Protein AF-A0A5E6N9N7-F1 (afdb_monomer)

Solvent-accessible surface area (backbone atoms only — not comparable to full-atom values): 8964 Å² total; per-residue (Å²): 131,85,83,77,80,88,82,82,61,69,66,62,58,54,49,52,55,50,50,41,53,49,38,64,78,39,39,93,67,43,83,54,59,69,69,59,47,52,51,52,46,50,58,53,51,74,75,47,92,72,66,61,66,58,55,52,48,54,51,48,55,30,49,55,49,34,68,72,70,34,97,48,51,57,29,88,41,94,84,46,89,60,67,51,65,60,40,36,49,17,47,51,34,6,46,40,53,34,40,72,77,38,76,82,74,67,90,58,65,61,70,62,70,76,25,56,21,45,48,56,52,45,39,88,86,50,57,80,45,35,67,50,52,40,49,26,19,48,48,38,21,28,38,54,68,74,64,64,51,68,47,60,38,65,65,107

Radius of gyration: 16.28 Å; Cα contacts (8 Å, |Δi|>4): 146; chains: 1; bounding box: 36×43×45 Å

Foldseek 3Di:
DDDDDPPPDPVVVVLLLLLLVLCLVALLPPADDPVVSSVVSVVVVVVDDDDPVVSVVLQVQLQVVLVVAPPQRQALDPVGPDRQSQSSLQSSSLSSLLCVVPVPQDDFDPVLCVFPLLVVLRDPPQDPHSVSSVLSNVLSNCRRVVNDDPCSRHVD

Structure (mmCIF, N/CA/C/O backbone):
data_AF-A0A5E6N9N7-F1
#
_entry.id   AF-A0A5E6N9N7-F1
#
loop_
_atom_site.group_PDB
_atom_site.id
_atom_site.type_symbol
_atom_site.label_atom_id
_atom_site.label_alt_id
_atom_site.label_comp_id
_atom_site.label_asym_id
_atom_site.label_entity_id
_atom_site.label_seq_id
_atom_site.pdbx_PDB_ins_code
_atom_site.Cartn_x
_atom_site.Cartn_y
_atom_site.Cartn_z
_atom_site.occupancy
_atom_site.B_iso_or_equiv
_atom_site.auth_seq_id
_atom_site.auth_comp_id
_atom_site.auth_asym_id
_atom_site.auth_atom_id
_atom_site.pdbx_PDB_model_num
ATOM 1 N N . MET A 1 1 ? 20.626 -28.334 24.043 1.00 37.53 1 MET A N 1
ATOM 2 C CA . MET A 1 1 ? 21.168 -27.311 23.119 1.00 37.53 1 MET A CA 1
ATOM 3 C C . MET A 1 1 ? 20.728 -25.943 23.611 1.00 37.53 1 MET A C 1
ATOM 5 O O . MET A 1 1 ? 19.555 -25.822 23.951 1.00 37.53 1 MET A O 1
ATOM 9 N N . PRO A 1 2 ? 21.630 -24.958 23.751 1.00 38.09 2 PRO A N 1
ATOM 10 C CA . PRO A 1 2 ? 21.306 -23.710 24.422 1.00 38.09 2 PRO A CA 1
ATOM 11 C C . PRO A 1 2 ? 20.360 -22.874 23.558 1.00 38.09 2 PRO A C 1
ATOM 13 O O . PRO A 1 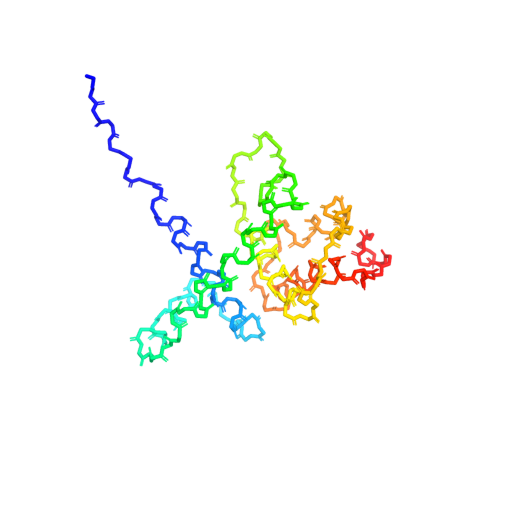2 ? 20.563 -22.681 22.361 1.00 38.09 2 PRO A O 1
ATOM 16 N N . TYR A 1 3 ? 19.297 -22.419 24.208 1.00 43.25 3 TYR A N 1
ATOM 17 C CA . TYR A 1 3 ? 18.235 -21.588 23.672 1.00 43.25 3 TYR A CA 1
ATOM 18 C C . TYR A 1 3 ? 18.795 -20.185 23.402 1.00 43.25 3 TYR A C 1
ATOM 20 O O . TYR A 1 3 ? 18.957 -19.375 24.315 1.00 43.25 3 TYR A O 1
ATOM 28 N N . VAL A 1 4 ? 19.149 -19.904 22.148 1.00 41.75 4 VAL A N 1
ATOM 29 C CA . VAL A 1 4 ? 19.538 -18.557 21.724 1.00 41.75 4 VAL A CA 1
ATOM 30 C C . VAL A 1 4 ? 18.280 -17.692 21.706 1.00 41.75 4 VAL A C 1
ATOM 32 O O . VAL A 1 4 ? 17.363 -17.903 20.917 1.00 41.75 4 VAL A O 1
ATOM 35 N N . PHE A 1 5 ? 18.240 -16.718 22.609 1.00 39.47 5 PHE A N 1
ATOM 36 C CA . PHE A 1 5 ? 17.241 -15.657 22.687 1.00 39.47 5 PHE A CA 1
ATOM 37 C C . PHE A 1 5 ? 16.991 -14.993 21.314 1.00 39.47 5 PHE A C 1
ATOM 39 O O . PHE A 1 5 ? 17.741 -14.111 20.895 1.00 39.47 5 PHE A O 1
ATOM 46 N N . ILE A 1 6 ? 15.884 -15.329 20.643 1.00 44.09 6 ILE A N 1
ATOM 47 C CA . ILE A 1 6 ? 15.348 -14.552 19.510 1.00 44.09 6 ILE A CA 1
ATOM 48 C C . ILE A 1 6 ? 14.664 -13.298 20.082 1.00 44.09 6 ILE A C 1
ATOM 50 O O . ILE A 1 6 ? 13.444 -13.209 20.185 1.00 44.09 6 ILE A O 1
ATOM 54 N N . LYS A 1 7 ? 15.464 -12.325 20.531 1.00 38.66 7 LYS A N 1
ATOM 55 C CA . LYS A 1 7 ? 14.993 -11.063 21.138 1.00 38.66 7 LYS A CA 1
ATOM 56 C C . LYS A 1 7 ? 15.136 -9.847 20.201 1.00 38.66 7 LYS A C 1
ATOM 58 O O . LYS A 1 7 ? 15.182 -8.724 20.683 1.00 38.66 7 LYS A O 1
ATOM 63 N N . ARG A 1 8 ? 15.227 -10.045 18.873 1.00 45.12 8 ARG A N 1
ATOM 64 C CA . ARG A 1 8 ? 15.543 -8.977 17.887 1.00 45.12 8 ARG A CA 1
ATOM 65 C C . ARG A 1 8 ? 14.687 -8.923 16.599 1.00 45.12 8 ARG A C 1
ATOM 67 O O . ARG A 1 8 ? 15.119 -8.304 15.642 1.00 45.12 8 ARG A O 1
ATOM 74 N N . GLN A 1 9 ? 13.488 -9.520 16.555 1.00 55.72 9 GLN A N 1
ATOM 75 C CA . GLN A 1 9 ? 12.594 -9.431 15.370 1.00 55.72 9 GLN A CA 1
ATOM 76 C C . GLN A 1 9 ? 11.144 -8.989 15.648 1.00 55.72 9 GLN A C 1
ATOM 78 O O . GLN A 1 9 ? 10.395 -8.773 14.704 1.00 55.72 9 GLN A O 1
ATOM 83 N N . ARG A 1 10 ? 10.713 -8.836 16.911 1.00 58.00 10 ARG A N 1
ATOM 84 C CA . ARG A 1 10 ? 9.299 -8.520 17.217 1.00 58.00 10 ARG A CA 1
ATOM 85 C C . ARG A 1 10 ? 8.874 -7.132 16.720 1.00 58.00 10 ARG A C 1
ATOM 87 O O . ARG A 1 10 ? 7.873 -7.022 16.023 1.00 58.00 10 ARG A O 1
ATOM 94 N N . GLY A 1 11 ? 9.702 -6.119 16.978 1.00 70.19 11 GLY A N 1
ATOM 95 C CA . GLY A 1 11 ? 9.367 -4.733 16.645 1.00 70.19 11 GLY A CA 1
ATOM 96 C C . GLY A 1 11 ? 9.263 -4.444 15.146 1.00 70.19 11 GLY A C 1
ATOM 97 O O . GLY A 1 11 ? 8.485 -3.586 14.757 1.00 70.19 11 GLY A O 1
ATOM 98 N N . GLU A 1 12 ? 9.994 -5.160 14.284 1.00 81.44 12 GLU A N 1
ATOM 99 C CA . GLU A 1 12 ? 9.965 -4.883 12.839 1.00 81.44 12 GLU A CA 1
ATOM 100 C C . GLU A 1 12 ? 8.620 -5.261 12.211 1.00 81.44 12 GLU A C 1
ATOM 102 O O . GLU A 1 12 ? 8.064 -4.487 11.435 1.00 81.44 12 GLU A O 1
ATOM 107 N N . TYR A 1 13 ? 8.061 -6.419 12.572 1.00 87.31 13 TYR A N 1
ATOM 108 C CA . TYR A 1 13 ? 6.753 -6.838 12.064 1.00 87.31 13 TYR A CA 1
ATOM 109 C C . TYR A 1 13 ? 5.617 -5.985 12.637 1.00 87.31 13 TYR A C 1
ATOM 111 O O . TYR A 1 13 ? 4.707 -5.611 11.900 1.00 87.31 13 TYR A O 1
ATOM 119 N N . GLU A 1 14 ? 5.692 -5.633 13.922 1.00 91.12 14 GLU A N 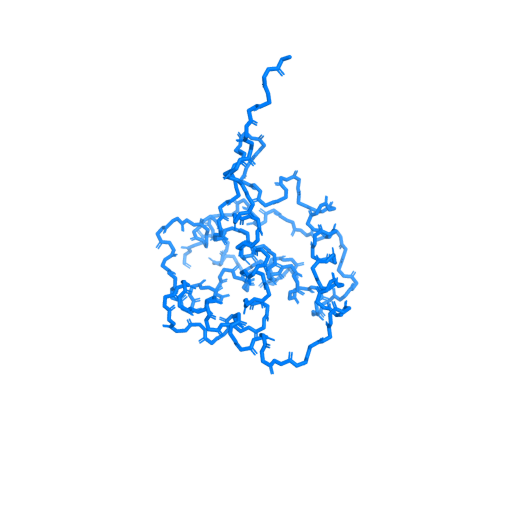1
ATOM 120 C CA . GLU A 1 14 ? 4.746 -4.714 14.569 1.00 91.12 14 GLU A CA 1
ATOM 121 C C . GLU A 1 14 ? 4.770 -3.333 13.896 1.00 91.12 14 GLU A C 1
ATOM 123 O O . GLU A 1 14 ? 3.717 -2.770 13.597 1.00 91.12 14 GLU A O 1
ATOM 128 N N . GLU A 1 15 ? 5.959 -2.822 13.561 1.00 91.31 15 GLU A N 1
ATOM 129 C CA . GLU A 1 15 ? 6.125 -1.563 12.833 1.00 91.31 15 GLU A CA 1
ATOM 130 C C . GLU A 1 15 ? 5.518 -1.634 11.421 1.00 91.31 15 GLU A C 1
ATOM 132 O O . GLU A 1 15 ? 4.878 -0.678 10.987 1.00 91.31 15 GLU A O 1
ATOM 137 N N . LEU A 1 16 ? 5.667 -2.752 10.698 1.00 93.75 16 LEU A N 1
ATOM 138 C CA . LEU A 1 16 ? 5.031 -2.932 9.384 1.00 93.75 16 LEU A CA 1
ATOM 139 C C . LEU A 1 16 ? 3.502 -2.931 9.492 1.00 93.75 16 LEU A C 1
ATOM 141 O O . LEU A 1 16 ? 2.830 -2.256 8.713 1.00 93.75 16 LEU A O 1
ATOM 145 N N . ILE A 1 17 ? 2.945 -3.638 10.476 1.00 95.06 17 ILE A N 1
ATOM 146 C CA . ILE A 1 17 ? 1.497 -3.652 10.718 1.00 95.06 17 ILE A CA 1
ATOM 147 C C . ILE A 1 17 ? 1.003 -2.239 11.065 1.00 95.06 17 ILE A C 1
ATOM 149 O O . ILE A 1 17 ? 0.018 -1.773 10.489 1.00 95.06 17 ILE A O 1
ATOM 153 N N . LEU A 1 18 ? 1.720 -1.522 11.936 1.00 95.19 18 LEU A N 1
ATOM 154 C CA . LEU A 1 18 ? 1.399 -0.140 12.292 1.00 95.19 18 LEU A CA 1
ATOM 155 C C . LEU A 1 18 ? 1.447 0.787 11.069 1.00 95.19 18 LEU A C 1
ATOM 157 O O . LEU A 1 18 ? 0.524 1.572 10.861 1.00 95.19 18 LEU A O 1
ATOM 161 N N . ARG A 1 19 ? 2.478 0.666 10.222 1.00 94.56 19 ARG A N 1
ATOM 162 C CA . ARG A 1 19 ? 2.592 1.414 8.958 1.00 94.56 19 ARG A CA 1
ATOM 163 C C . ARG A 1 19 ? 1.413 1.151 8.035 1.00 94.56 19 ARG A C 1
ATOM 165 O O . ARG A 1 19 ? 0.883 2.098 7.459 1.00 94.56 19 ARG A O 1
ATOM 172 N N . PHE A 1 20 ? 0.992 -0.107 7.897 1.00 97.06 20 PHE A N 1
ATOM 173 C CA . PHE A 1 20 ? -0.161 -0.454 7.070 1.00 97.06 20 PHE A CA 1
ATOM 174 C C . PHE A 1 20 ? -1.418 0.292 7.524 1.00 97.06 20 PHE A C 1
ATOM 176 O O . PHE A 1 20 ? -2.034 0.976 6.710 1.00 97.06 20 PHE A O 1
ATOM 183 N N . PHE A 1 21 ? -1.769 0.212 8.809 1.00 96.81 21 PHE A N 1
ATOM 184 C CA . PHE A 1 21 ? -2.976 0.863 9.322 1.00 96.81 21 PHE A CA 1
ATOM 185 C C . PHE A 1 21 ? -2.881 2.389 9.279 1.00 96.81 21 PHE A C 1
ATOM 187 O O . PHE A 1 21 ? -3.791 3.053 8.782 1.00 96.81 21 PHE A O 1
ATOM 194 N N . ALA A 1 22 ? -1.739 2.947 9.687 1.00 94.94 22 ALA A N 1
ATOM 195 C CA . ALA A 1 22 ? -1.523 4.387 9.664 1.00 94.94 22 ALA A CA 1
ATOM 196 C C . ALA A 1 22 ? -1.672 4.968 8.249 1.00 94.94 22 ALA A C 1
ATOM 198 O O . ALA A 1 22 ? -2.303 6.011 8.056 1.00 94.94 22 ALA A O 1
ATOM 199 N N . TYR A 1 23 ? -1.135 4.286 7.234 1.00 95.00 23 TYR A N 1
ATOM 200 C CA . TYR A 1 23 ? -1.231 4.747 5.852 1.00 95.00 23 TYR A CA 1
ATOM 201 C C . TYR A 1 23 ? -2.562 4.401 5.183 1.00 95.00 23 TYR A C 1
ATOM 203 O O . TYR A 1 23 ? -3.077 5.251 4.460 1.00 95.00 23 TYR A O 1
ATOM 211 N N . LYS A 1 24 ? -3.185 3.251 5.465 1.00 94.56 24 LYS A N 1
ATOM 212 C CA . LYS A 1 24 ? -4.571 2.975 5.043 1.00 94.56 24 LYS A CA 1
ATOM 213 C C . LYS A 1 24 ? -5.490 4.144 5.414 1.00 94.56 24 LYS A C 1
ATOM 215 O O . LYS A 1 24 ? -6.226 4.635 4.560 1.00 94.56 24 LYS A O 1
ATOM 220 N N . ASP A 1 25 ? -5.384 4.623 6.651 1.00 93.62 25 ASP A N 1
ATOM 221 C CA . ASP A 1 25 ? -6.293 5.640 7.179 1.00 93.62 25 ASP A CA 1
ATOM 222 C C . ASP A 1 25 ? -5.887 7.068 6.785 1.00 93.62 25 ASP A C 1
ATOM 224 O O . ASP A 1 25 ? -6.741 7.928 6.565 1.00 93.62 25 ASP A O 1
ATOM 228 N N . LYS A 1 26 ? -4.578 7.356 6.724 1.00 91.12 26 LYS A N 1
ATOM 229 C CA . LYS A 1 26 ? -4.067 8.736 6.656 1.00 91.12 26 LYS A CA 1
ATOM 230 C C . LYS A 1 26 ? -2.939 8.964 5.634 1.00 91.12 26 LYS A C 1
ATOM 232 O O . LYS A 1 26 ? -2.240 9.974 5.738 1.00 91.12 26 LYS A O 1
ATOM 237 N N . TYR A 1 27 ? -2.764 8.126 4.600 1.00 88.94 27 TYR A N 1
ATOM 238 C CA . TYR A 1 27 ? -1.673 8.316 3.614 1.00 88.94 27 TYR A CA 1
ATOM 239 C C . TYR A 1 27 ? -1.679 9.685 2.909 1.00 88.94 27 TYR A C 1
ATOM 241 O O . TYR A 1 27 ? -0.626 10.176 2.506 1.00 88.94 27 TYR A O 1
ATOM 249 N N . LYS A 1 28 ? -2.844 10.339 2.794 1.00 86.25 28 LYS A N 1
ATOM 250 C CA . LYS A 1 28 ? -2.982 11.681 2.194 1.00 86.25 28 LYS A CA 1
ATOM 251 C C . LYS A 1 28 ? -2.569 12.832 3.125 1.00 86.25 28 LYS A C 1
ATOM 253 O O . LYS A 1 28 ? -2.460 13.962 2.659 1.00 86.25 28 LYS A O 1
ATOM 258 N N . LEU A 1 29 ? -2.367 12.573 4.419 1.00 77.12 29 LEU A N 1
ATOM 259 C CA . LEU A 1 29 ? -2.186 13.602 5.455 1.00 77.12 29 LEU A CA 1
ATOM 260 C C . LEU A 1 29 ? -0.777 13.631 6.072 1.00 77.12 29 LEU A C 1
ATOM 262 O O . LEU A 1 29 ? -0.476 14.530 6.853 1.00 77.12 29 LEU A O 1
ATOM 266 N N . SER A 1 30 ? 0.098 12.681 5.734 1.00 63.25 30 SER A N 1
ATOM 267 C CA . SER A 1 30 ? 1.421 12.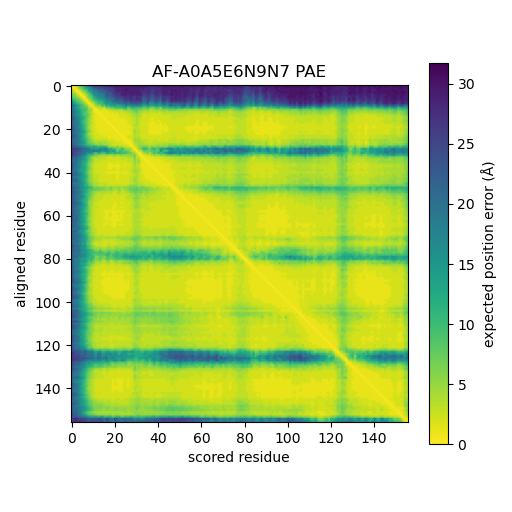527 6.360 1.00 63.25 30 SER A CA 1
ATOM 268 C C . SER A 1 30 ? 2.402 13.640 5.960 1.00 63.25 30 SER A C 1
ATOM 270 O O . SER A 1 30 ? 3.155 13.465 5.005 1.00 63.25 30 SER A O 1
ATOM 272 N N . LYS A 1 31 ? 2.418 14.779 6.668 1.00 61.03 31 LYS A N 1
ATOM 273 C CA . LYS A 1 31 ? 3.368 15.897 6.448 1.00 61.03 31 LYS A CA 1
ATOM 274 C C . LYS A 1 31 ? 4.636 15.835 7.314 1.00 61.03 31 LYS A C 1
ATOM 276 O O . LYS A 1 31 ? 5.562 16.603 7.069 1.00 61.03 31 LYS A O 1
ATOM 281 N N . SER A 1 32 ? 4.668 14.959 8.313 1.00 66.69 32 SER A N 1
ATOM 282 C CA . SER A 1 32 ? 5.746 14.837 9.300 1.00 66.69 32 SER A CA 1
ATOM 283 C C . SER A 1 32 ? 6.716 13.698 8.977 1.00 66.69 32 SER A C 1
ATOM 285 O O . SER A 1 32 ? 6.508 12.906 8.051 1.00 66.69 32 SER A O 1
ATOM 287 N N . GLN A 1 33 ? 7.809 13.617 9.742 1.00 79.38 33 GLN A N 1
ATOM 288 C CA . GLN A 1 33 ? 8.717 12.478 9.681 1.00 79.38 33 GLN A CA 1
ATOM 289 C C . GLN A 1 33 ? 7.954 11.190 10.018 1.00 79.38 33 GLN A C 1
ATOM 291 O O . GLN A 1 33 ? 7.091 11.164 10.888 1.00 79.38 33 GLN A O 1
ATOM 296 N N . VAL A 1 34 ? 8.308 10.096 9.347 1.00 83.44 34 VAL A N 1
ATOM 297 C CA . VAL A 1 34 ? 7.639 8.795 9.479 1.00 83.44 34 VAL A CA 1
ATOM 298 C C . VAL A 1 34 ? 7.453 8.354 10.934 1.00 83.44 34 VAL A C 1
ATOM 300 O O . VAL A 1 34 ? 6.364 7.931 11.295 1.00 83.44 34 VAL A O 1
ATOM 303 N N . ALA A 1 35 ? 8.489 8.457 11.772 1.00 86.06 35 ALA A N 1
ATOM 304 C CA . ALA A 1 35 ? 8.403 8.038 13.172 1.00 86.06 35 ALA A CA 1
ATOM 305 C C . ALA A 1 35 ? 7.379 8.868 13.964 1.00 86.06 35 ALA A C 1
ATOM 307 O O . ALA A 1 35 ? 6.563 8.311 14.690 1.00 86.06 35 ALA A O 1
ATOM 308 N N . GLU A 1 36 ? 7.382 10.188 13.773 1.00 88.00 36 GLU A N 1
ATOM 309 C CA . GLU A 1 36 ? 6.426 11.100 14.404 1.00 88.00 36 GLU A CA 1
ATOM 310 C C . GLU A 1 36 ? 4.993 10.811 13.943 1.00 88.00 36 GLU A C 1
ATOM 312 O O . GLU A 1 36 ? 4.088 10.720 14.766 1.00 88.00 36 GLU A O 1
ATOM 317 N N . PHE A 1 37 ? 4.797 10.579 12.642 1.00 88.69 37 PHE A N 1
ATOM 318 C CA . PHE A 1 37 ? 3.500 10.197 12.087 1.00 88.69 37 PHE A CA 1
ATOM 319 C C . PHE A 1 37 ? 2.960 8.894 12.698 1.00 88.69 37 PHE A C 1
ATOM 321 O O . PHE A 1 37 ? 1.790 8.836 13.074 1.00 88.69 37 PHE A O 1
ATOM 328 N N . LEU A 1 38 ? 3.797 7.856 12.817 1.00 91.50 38 LEU A N 1
ATOM 329 C CA . LEU A 1 38 ? 3.386 6.572 13.396 1.00 91.50 38 LEU A CA 1
ATOM 330 C C . LEU A 1 38 ? 3.079 6.692 14.892 1.00 91.50 38 LEU A C 1
ATOM 332 O O . LEU A 1 38 ? 2.075 6.141 15.339 1.00 91.50 38 LEU A O 1
ATOM 336 N N . ASN A 1 39 ? 3.891 7.441 15.645 1.00 91.75 39 ASN A N 1
ATOM 337 C CA . ASN A 1 39 ? 3.645 7.697 17.066 1.00 91.75 39 ASN A CA 1
ATOM 338 C C . ASN A 1 39 ? 2.329 8.455 17.270 1.00 91.75 39 ASN A C 1
ATOM 340 O O . ASN A 1 39 ? 1.490 8.027 18.056 1.00 91.75 39 ASN A O 1
ATOM 344 N N . GLN A 1 40 ? 2.105 9.525 16.501 1.00 92.38 40 GLN A N 1
ATOM 345 C CA . GLN A 1 40 ? 0.866 10.296 16.573 1.00 92.38 40 GLN A CA 1
ATOM 346 C C . GLN A 1 40 ? -0.354 9.444 16.205 1.00 92.38 40 GLN A C 1
ATOM 348 O O . GLN A 1 40 ? -1.390 9.528 16.858 1.00 92.38 40 GLN A O 1
ATOM 353 N N . TYR A 1 41 ? -0.245 8.606 15.171 1.00 93.25 41 TYR A N 1
ATOM 354 C CA . TYR A 1 41 ? -1.320 7.690 14.806 1.00 93.25 41 TYR A CA 1
ATOM 355 C C . TYR A 1 41 ? -1.617 6.681 15.924 1.00 93.25 41 TYR A C 1
ATOM 357 O O . TYR A 1 41 ? -2.784 6.458 16.238 1.00 93.25 41 TYR A O 1
ATOM 365 N N . LEU A 1 42 ? -0.587 6.107 16.550 1.00 93.38 42 LEU A N 1
ATOM 366 C CA . LEU A 1 42 ? -0.749 5.174 17.663 1.00 93.38 42 LEU A CA 1
ATOM 367 C C . LEU A 1 42 ? -1.425 5.845 18.870 1.00 93.38 42 LEU A C 1
ATOM 369 O O . LEU A 1 42 ? -2.383 5.298 19.415 1.00 93.38 42 LEU A O 1
ATOM 373 N N . ASP A 1 43 ? -0.984 7.048 19.243 1.00 94.50 43 ASP A N 1
ATOM 374 C CA . ASP A 1 43 ? -1.577 7.831 20.333 1.00 94.50 43 ASP A CA 1
ATOM 375 C C . ASP A 1 43 ? -3.039 8.201 20.060 1.00 94.50 43 ASP A C 1
ATOM 377 O O . ASP A 1 43 ? -3.869 8.170 20.971 1.00 94.50 43 ASP A O 1
ATOM 381 N N . ASP A 1 44 ? -3.363 8.547 18.811 1.00 93.19 44 ASP A N 1
ATOM 382 C CA . ASP A 1 44 ? -4.732 8.821 18.382 1.00 93.19 44 ASP A CA 1
ATOM 383 C C . ASP A 1 44 ? -5.609 7.569 18.492 1.00 93.19 44 ASP A C 1
ATOM 385 O O . ASP A 1 44 ? -6.734 7.654 18.981 1.00 93.19 44 ASP A O 1
ATOM 389 N N . MET A 1 45 ? -5.118 6.419 18.017 1.00 93.75 45 MET A N 1
ATOM 390 C CA . MET A 1 45 ? -5.881 5.168 17.998 1.00 93.75 45 MET A CA 1
ATOM 391 C C . MET A 1 45 ? -6.075 4.584 19.398 1.00 93.75 45 MET A C 1
ATOM 393 O O . MET A 1 45 ? -7.147 4.066 19.681 1.00 93.75 45 MET A O 1
ATOM 397 N N . ASN A 1 46 ? -5.112 4.755 20.308 1.00 92.56 46 ASN A N 1
ATOM 398 C CA . ASN A 1 46 ? -5.245 4.331 21.708 1.00 92.56 46 ASN A CA 1
ATOM 399 C C . ASN A 1 46 ? -6.335 5.093 22.481 1.00 92.56 46 ASN A C 1
ATOM 401 O O . ASN A 1 46 ? -6.794 4.629 23.522 1.00 92.56 46 ASN A O 1
ATOM 405 N N . LYS A 1 47 ? -6.734 6.276 22.001 1.00 94.56 47 LYS A N 1
ATOM 406 C CA . LYS A 1 47 ? -7.780 7.112 22.614 1.00 94.56 47 LYS A CA 1
ATOM 407 C C . LYS A 1 47 ? -9.149 6.923 21.963 1.00 94.56 47 LYS A C 1
ATOM 409 O O . LYS A 1 47 ? -10.117 7.533 22.411 1.00 94.56 47 LYS A O 1
ATOM 414 N N . LYS A 1 48 ? -9.226 6.147 20.882 1.00 92.25 48 LYS A N 1
ATOM 415 C CA . LYS A 1 48 ? -10.438 5.950 20.091 1.00 92.25 48 LYS A CA 1
ATOM 416 C C . LYS A 1 48 ? -10.977 4.549 20.300 1.00 92.25 48 LYS A C 1
ATOM 418 O O . LYS A 1 48 ? -10.217 3.592 20.391 1.00 92.25 48 LYS A O 1
ATOM 423 N N . ASP A 1 49 ? -12.296 4.444 20.286 1.00 91.81 49 ASP A N 1
ATOM 424 C CA . ASP A 1 49 ? -12.942 3.171 20.014 1.00 91.81 49 ASP A CA 1
ATOM 425 C C . ASP A 1 49 ? -12.928 2.948 18.495 1.00 91.81 49 ASP A C 1
ATOM 427 O O . ASP A 1 49 ? -13.324 3.835 17.729 1.00 91.81 49 ASP A O 1
ATOM 431 N N . PHE A 1 50 ? -12.393 1.813 18.050 1.00 91.25 50 PHE A N 1
ATOM 432 C CA . PHE A 1 50 ? -12.302 1.461 16.636 1.00 91.25 50 PHE A CA 1
ATOM 433 C C . PHE A 1 50 ? -12.754 0.022 16.417 1.00 91.25 50 PHE A C 1
ATOM 435 O O . PHE A 1 50 ? -12.597 -0.844 17.278 1.00 91.25 50 PHE A O 1
ATOM 442 N N . ASP A 1 51 ? -13.296 -0.248 15.233 1.00 94.19 51 ASP A N 1
ATOM 443 C CA . ASP A 1 51 ? -13.767 -1.582 14.882 1.00 94.19 51 ASP A CA 1
ATOM 444 C C . ASP A 1 51 ? -12.579 -2.524 14.625 1.00 94.19 51 ASP A C 1
ATOM 446 O O . ASP A 1 51 ? -12.013 -2.591 13.531 1.00 94.19 51 ASP A O 1
ATOM 450 N N . LEU A 1 52 ? -12.202 -3.285 15.653 1.00 92.94 52 LEU A N 1
ATOM 451 C CA . LEU A 1 52 ? -11.127 -4.271 15.571 1.00 92.94 52 LEU A CA 1
ATOM 452 C C . LEU A 1 52 ? -11.379 -5.327 14.481 1.00 92.94 52 LEU A C 1
ATOM 454 O O . LEU A 1 52 ? -10.435 -5.771 13.820 1.00 92.94 52 LEU A O 1
ATO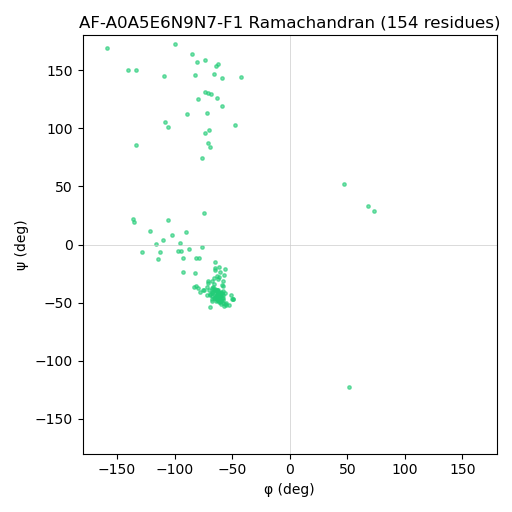M 458 N N . CYS A 1 53 ? -12.635 -5.731 14.275 1.00 96.00 53 CYS A N 1
ATOM 459 C CA . CYS A 1 53 ? -12.990 -6.724 13.265 1.00 96.00 53 CYS A CA 1
ATOM 460 C C . CYS A 1 53 ? -12.753 -6.177 11.854 1.00 96.00 53 CYS A C 1
ATOM 462 O O . CYS A 1 53 ? -12.215 -6.899 11.008 1.00 96.00 53 CYS A O 1
ATOM 464 N N . GLU A 1 54 ? -13.084 -4.907 11.606 1.00 95.56 54 GLU A N 1
ATOM 465 C CA . GLU A 1 54 ? -12.778 -4.225 10.344 1.00 95.56 54 GLU A CA 1
ATOM 466 C C . GLU A 1 54 ? -11.269 -4.197 10.083 1.00 95.56 54 GLU A C 1
ATOM 468 O O . GLU A 1 54 ? -10.830 -4.600 9.002 1.00 95.56 54 GLU A O 1
ATOM 473 N N . TYR A 1 55 ? -10.465 -3.816 11.078 1.00 95.81 55 TYR A N 1
ATOM 474 C CA . TYR A 1 55 ? -9.010 -3.714 10.934 1.00 95.81 55 TYR A CA 1
ATOM 475 C C . TYR A 1 55 ? -8.377 -5.077 10.636 1.00 95.81 55 TYR A C 1
ATOM 477 O O . TYR A 1 55 ? -7.574 -5.207 9.704 1.00 95.81 55 TYR A O 1
ATOM 485 N N . ILE A 1 56 ? -8.785 -6.119 11.367 1.00 96.56 56 ILE A N 1
ATOM 486 C CA . ILE A 1 56 ? -8.327 -7.493 11.127 1.00 96.56 56 ILE A CA 1
ATOM 487 C C . ILE A 1 56 ? -8.722 -7.956 9.722 1.00 96.56 56 ILE A C 1
ATOM 489 O O . ILE A 1 56 ? -7.894 -8.525 9.008 1.00 96.56 56 ILE A O 1
ATOM 493 N N . ASN A 1 57 ? -9.966 -7.714 9.306 1.00 97.44 57 ASN A N 1
ATOM 494 C CA . ASN A 1 57 ? -10.456 -8.128 7.994 1.00 97.44 57 ASN A CA 1
ATOM 495 C C . ASN A 1 57 ? -9.713 -7.410 6.860 1.00 97.44 57 ASN A C 1
ATOM 497 O O . ASN A 1 57 ? -9.301 -8.044 5.889 1.00 97.44 57 ASN A O 1
ATOM 501 N N . SER A 1 58 ? -9.486 -6.105 7.002 1.00 97.12 58 SER A N 1
ATOM 502 C CA . SER A 1 58 ? -8.739 -5.298 6.039 1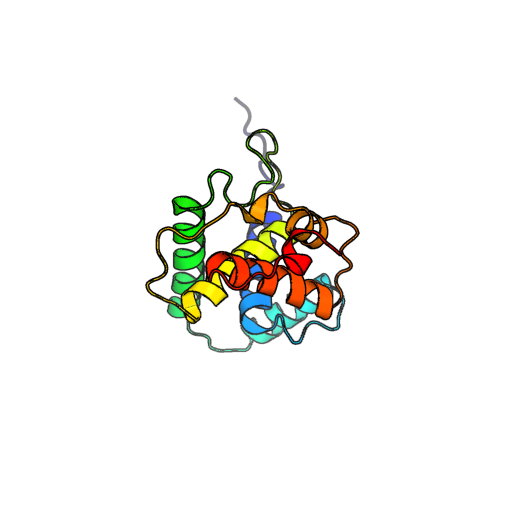.00 97.12 58 SER A CA 1
ATOM 503 C C . SER A 1 58 ? -7.292 -5.765 5.887 1.00 97.12 58 SER A C 1
ATOM 505 O O . SER A 1 58 ? -6.805 -5.869 4.759 1.00 97.12 58 SER A O 1
ATOM 507 N N . PHE A 1 59 ? -6.626 -6.119 6.989 1.00 97.88 59 PHE A N 1
ATOM 508 C CA . PHE A 1 59 ? -5.279 -6.689 6.946 1.00 97.88 59 PHE A CA 1
ATOM 509 C C . PHE A 1 59 ? -5.263 -8.086 6.310 1.00 97.88 59 PHE A C 1
ATOM 511 O O . PHE A 1 59 ? -4.457 -8.340 5.417 1.00 97.88 59 PHE A O 1
ATOM 518 N N . ARG A 1 60 ? -6.180 -8.979 6.709 1.00 98.06 60 ARG A N 1
ATOM 519 C CA . ARG A 1 60 ? -6.269 -10.347 6.165 1.00 98.06 60 ARG A CA 1
ATOM 520 C C . ARG A 1 60 ? -6.526 -10.355 4.665 1.00 98.06 60 ARG A C 1
ATOM 522 O O . ARG A 1 60 ? -5.768 -10.982 3.940 1.00 98.06 60 ARG A O 1
ATOM 529 N N . LYS A 1 61 ? -7.512 -9.589 4.187 1.00 98.19 61 LYS A N 1
ATOM 530 C CA . LYS A 1 61 ? -7.806 -9.473 2.748 1.00 98.19 61 LYS A CA 1
ATOM 531 C C . LYS A 1 61 ? -6.589 -9.023 1.945 1.00 98.19 61 LYS A C 1
ATOM 533 O O . LYS A 1 61 ? -6.337 -9.552 0.867 1.00 98.19 61 LYS A O 1
ATOM 538 N N . MET A 1 62 ? -5.842 -8.055 2.473 1.00 98.12 62 MET A N 1
ATOM 539 C CA . MET A 1 62 ? -4.611 -7.576 1.851 1.00 98.12 62 MET A CA 1
ATOM 540 C C . MET A 1 62 ? -3.546 -8.682 1.800 1.00 98.12 62 MET A C 1
ATOM 542 O O . MET A 1 62 ? -2.996 -8.935 0.729 1.00 98.12 62 MET A O 1
ATOM 546 N N . VAL A 1 63 ? -3.295 -9.379 2.914 1.00 97.94 63 VAL A N 1
ATOM 547 C CA . VAL A 1 63 ? -2.308 -10.470 2.972 1.00 97.94 63 VAL A CA 1
ATOM 548 C C . VAL A 1 63 ? -2.697 -11.618 2.045 1.00 97.94 63 VAL A C 1
ATOM 550 O O . VAL A 1 63 ? -1.869 -12.047 1.248 1.00 97.94 63 VAL A O 1
ATOM 553 N N . ASP A 1 64 ? -3.951 -12.067 2.083 1.00 98.06 64 ASP A N 1
ATOM 554 C CA . ASP A 1 64 ? -4.448 -13.169 1.254 1.00 98.06 64 ASP A CA 1
ATOM 555 C C . ASP A 1 64 ? -4.307 -12.851 -0.240 1.00 98.06 64 ASP A C 1
ATOM 557 O O . ASP A 1 64 ? -3.886 -13.698 -1.031 1.00 98.06 64 ASP A O 1
ATOM 561 N N . PHE A 1 65 ? -4.601 -11.608 -0.634 1.00 98.44 65 PHE A N 1
ATOM 562 C CA . PHE A 1 65 ? -4.422 -11.153 -2.009 1.00 98.44 65 PHE A CA 1
ATOM 563 C C . PHE A 1 65 ? -2.948 -11.157 -2.427 1.00 98.44 65 PHE A C 1
ATOM 565 O O . PHE A 1 65 ? -2.615 -11.645 -3.509 1.00 98.44 65 PHE A O 1
ATOM 572 N N . VAL A 1 66 ? -2.059 -10.649 -1.567 1.00 97.69 66 VAL A N 1
ATOM 573 C CA . VAL A 1 66 ? -0.614 -10.642 -1.829 1.00 97.69 66 VAL A CA 1
ATOM 574 C C . VAL A 1 66 ? -0.081 -12.070 -1.937 1.00 97.69 66 VAL A C 1
ATOM 576 O O . VAL A 1 66 ? 0.587 -12.391 -2.914 1.00 97.69 66 VAL A O 1
ATOM 579 N N . CYS A 1 67 ? -0.433 -12.952 -1.002 1.00 96.12 67 CYS A N 1
ATOM 580 C CA . CYS A 1 67 ? -0.043 -14.362 -1.033 1.00 96.12 67 CYS A CA 1
ATOM 581 C C . CYS A 1 67 ? -0.527 -15.081 -2.297 1.00 96.12 67 CYS A C 1
ATOM 583 O O . CYS A 1 67 ? 0.169 -15.958 -2.802 1.00 96.12 67 CYS A O 1
ATOM 585 N N . LYS A 1 68 ? -1.704 -14.714 -2.813 1.00 97.38 68 LYS A N 1
ATOM 586 C CA . LYS A 1 68 ? -2.279 -15.342 -4.003 1.00 97.38 68 LYS A CA 1
ATOM 587 C C . LYS A 1 68 ? -1.643 -14.863 -5.308 1.00 97.38 68 LYS A C 1
ATOM 589 O O . LYS A 1 68 ? -1.454 -15.678 -6.206 1.00 97.38 68 LYS A O 1
ATOM 594 N N . TYR A 1 69 ? -1.363 -13.566 -5.437 1.00 97.38 69 TYR A N 1
ATOM 595 C CA . TYR A 1 69 ? -1.003 -12.968 -6.730 1.00 97.38 69 TYR A CA 1
ATOM 596 C C . TYR A 1 69 ? 0.429 -12.440 -6.822 1.00 97.38 69 TYR A C 1
ATOM 598 O O . TYR A 1 69 ? 0.875 -12.166 -7.926 1.00 97.38 69 TYR A O 1
ATOM 606 N N . PHE A 1 70 ? 1.174 -12.303 -5.723 1.00 95.25 70 PHE A N 1
ATOM 607 C CA . PHE A 1 70 ? 2.550 -11.799 -5.749 1.00 95.25 70 PHE A CA 1
ATOM 608 C C . PHE A 1 70 ? 3.521 -12.952 -5.464 1.00 95.25 70 PHE A C 1
ATOM 610 O O . PHE A 1 70 ? 3.665 -13.341 -4.304 1.00 95.25 70 PHE A O 1
ATOM 617 N N . PRO A 1 71 ? 4.250 -13.478 -6.470 1.00 90.31 71 PRO A N 1
ATOM 618 C CA . PRO A 1 71 ? 5.112 -14.654 -6.293 1.00 90.31 71 PRO A CA 1
ATOM 619 C C . PRO A 1 71 ? 6.191 -14.497 -5.214 1.00 90.31 71 PRO A C 1
ATOM 621 O O . PRO A 1 71 ? 6.564 -15.466 -4.562 1.00 90.31 71 PRO A O 1
ATOM 624 N N . CYS A 1 72 ? 6.689 -13.272 -5.015 1.00 90.38 72 CYS A N 1
ATOM 625 C CA . CYS A 1 72 ? 7.671 -12.943 -3.975 1.00 90.38 72 CYS A CA 1
ATOM 626 C C . CYS A 1 72 ? 7.041 -12.243 -2.753 1.00 90.38 72 CYS A C 1
ATOM 628 O O . CYS A 1 72 ? 7.759 -11.729 -1.895 1.00 90.38 72 CYS A O 1
ATOM 630 N N . GLY A 1 73 ? 5.709 -12.151 -2.676 1.00 92.94 73 GLY A N 1
ATOM 631 C CA . GLY A 1 73 ? 5.014 -11.339 -1.679 1.00 92.94 73 GLY A CA 1
ATOM 632 C C . GLY A 1 73 ? 5.545 -9.900 -1.647 1.00 92.94 73 GLY A C 1
ATOM 633 O O . GLY A 1 73 ? 5.585 -9.212 -2.666 1.00 92.94 73 GLY A O 1
ATOM 634 N N . PHE A 1 74 ? 6.007 -9.458 -0.474 1.00 93.19 74 PHE A N 1
ATOM 635 C CA . PHE A 1 74 ? 6.607 -8.129 -0.282 1.00 93.19 74 PHE A CA 1
ATOM 636 C C . PHE A 1 74 ? 8.119 -8.067 -0.545 1.00 93.19 74 PHE A C 1
ATOM 638 O O . PHE A 1 74 ? 8.713 -6.988 -0.468 1.00 93.19 74 PHE A O 1
ATOM 645 N N . GLN A 1 75 ? 8.763 -9.199 -0.832 1.00 90.19 75 GLN A N 1
ATOM 646 C CA . GLN A 1 75 ? 10.194 -9.243 -1.116 1.00 90.19 75 GLN A CA 1
ATOM 647 C C . GLN A 1 75 ? 10.481 -8.662 -2.504 1.00 90.19 75 GLN A C 1
ATOM 649 O O . GLN A 1 75 ? 9.606 -8.550 -3.371 1.00 90.19 75 GLN A O 1
ATOM 654 N N . LYS A 1 76 ? 11.733 -8.248 -2.711 1.00 84.62 76 LYS A N 1
ATOM 655 C CA . LYS A 1 76 ? 12.189 -7.778 -4.023 1.00 84.62 76 LYS A CA 1
ATOM 656 C C . LYS A 1 76 ? 12.319 -8.934 -5.014 1.00 84.62 76 LYS A C 1
ATOM 658 O 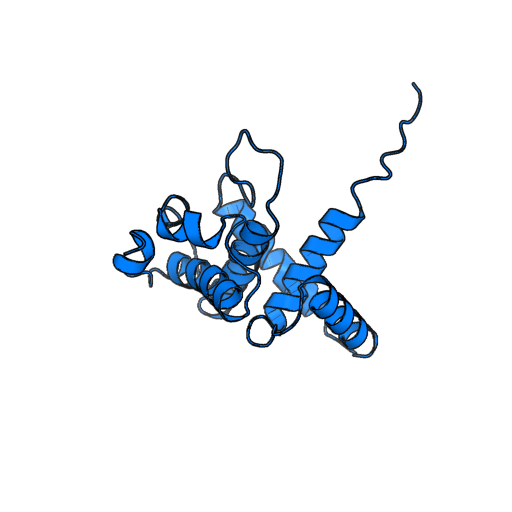O . LYS A 1 76 ? 11.924 -8.789 -6.160 1.00 84.62 76 LYS A O 1
ATOM 663 N N . ASP A 1 77 ? 12.891 -10.042 -4.562 1.00 83.94 77 ASP A N 1
ATOM 664 C CA . ASP A 1 77 ? 13.139 -11.248 -5.343 1.00 83.94 77 ASP A CA 1
ATOM 665 C C . ASP A 1 77 ? 13.304 -12.442 -4.390 1.00 83.94 77 ASP A C 1
ATOM 667 O O . ASP A 1 77 ? 13.452 -12.257 -3.181 1.00 83.94 77 ASP A O 1
ATOM 671 N N . THR A 1 78 ? 13.319 -13.659 -4.933 1.00 81.31 78 THR A N 1
ATOM 672 C CA . THR A 1 78 ? 13.391 -14.912 -4.161 1.00 81.31 78 THR A CA 1
ATOM 673 C C . THR A 1 78 ? 14.696 -15.104 -3.378 1.00 81.31 78 THR A C 1
ATOM 675 O O . THR A 1 78 ? 14.763 -15.957 -2.494 1.00 81.31 78 THR A O 1
ATOM 678 N N . ARG A 1 79 ? 15.749 -14.331 -3.681 1.00 80.00 79 ARG A N 1
ATOM 679 C CA . ARG A 1 79 ? 17.047 -14.384 -2.986 1.00 80.00 79 ARG A CA 1
ATOM 680 C C . ARG A 1 79 ? 17.115 -13.376 -1.838 1.00 80.00 79 ARG A C 1
ATOM 682 O O . ARG A 1 79 ? 17.896 -13.570 -0.905 1.00 80.00 79 ARG A O 1
ATOM 689 N N . ASN A 1 80 ? 16.311 -12.314 -1.882 1.00 76.00 80 ASN A N 1
ATOM 690 C CA . ASN A 1 80 ? 16.286 -11.272 -0.867 1.00 76.00 80 ASN A CA 1
ATOM 691 C C . ASN A 1 80 ? 15.296 -11.600 0.260 1.00 76.00 80 ASN A C 1
ATOM 693 O O . ASN A 1 80 ? 14.083 -11.560 0.081 1.00 76.00 80 ASN A O 1
ATOM 697 N N . LYS A 1 81 ? 15.826 -11.857 1.459 1.00 76.12 81 LYS A N 1
ATOM 698 C CA . LYS A 1 81 ? 15.014 -12.155 2.650 1.00 76.12 81 LYS A CA 1
ATOM 699 C C . LYS A 1 81 ? 14.459 -10.911 3.353 1.00 76.12 81 LYS A C 1
ATOM 701 O O . LYS A 1 81 ? 13.627 -11.053 4.244 1.00 76.12 81 LYS A O 1
ATOM 706 N N . SER A 1 82 ? 14.924 -9.713 2.994 1.00 82.56 82 SER A N 1
ATOM 707 C CA . SER A 1 82 ? 14.456 -8.461 3.590 1.00 82.56 82 SER A CA 1
ATOM 708 C C . SER A 1 82 ? 13.157 -7.993 2.938 1.00 82.56 82 SER A C 1
ATOM 710 O O . SER A 1 82 ? 12.957 -8.151 1.732 1.00 82.56 82 SER A O 1
ATOM 712 N N . ILE A 1 83 ? 12.293 -7.375 3.742 1.00 85.69 83 ILE A N 1
ATOM 713 C CA . ILE A 1 83 ? 11.084 -6.685 3.294 1.00 85.69 83 ILE A CA 1
ATOM 714 C C . ILE A 1 83 ? 11.356 -5.178 3.399 1.00 85.69 83 ILE A C 1
ATOM 716 O O . ILE A 1 83 ? 11.297 -4.618 4.497 1.00 85.69 83 ILE A O 1
ATOM 720 N N . PRO A 1 84 ? 11.674 -4.485 2.289 1.00 89.25 84 PRO A N 1
ATOM 721 C CA . PRO A 1 84 ? 11.882 -3.045 2.331 1.00 89.25 84 PRO A CA 1
ATOM 722 C C . PRO A 1 84 ? 10.587 -2.335 2.737 1.00 89.25 84 PRO A C 1
ATOM 724 O O . PRO A 1 84 ? 9.562 -2.503 2.077 1.00 89.25 84 PRO A O 1
ATOM 727 N N . ARG A 1 85 ? 10.643 -1.495 3.781 1.00 90.38 85 ARG A N 1
ATOM 728 C CA . ARG A 1 85 ? 9.482 -0.751 4.312 1.00 90.38 85 ARG A CA 1
ATOM 729 C C . ARG A 1 85 ? 8.709 -0.010 3.215 1.00 90.38 85 ARG A C 1
ATOM 731 O O . ARG A 1 85 ? 7.503 -0.171 3.110 1.00 90.38 85 ARG A O 1
ATOM 738 N N . VAL A 1 86 ? 9.410 0.712 2.335 1.00 90.56 86 VAL A N 1
ATOM 739 C CA . VAL A 1 86 ? 8.799 1.475 1.227 1.00 90.56 86 VAL A CA 1
ATOM 740 C C . VAL A 1 86 ? 8.022 0.570 0.263 1.00 90.56 86 VAL A C 1
ATOM 742 O O . VAL A 1 86 ? 6.919 0.914 -0.161 1.00 90.56 86 VAL A O 1
ATOM 745 N N . ARG A 1 87 ? 8.577 -0.605 -0.067 1.00 93.12 87 ARG A N 1
ATOM 746 C CA . ARG A 1 87 ? 7.925 -1.590 -0.944 1.00 93.12 87 ARG A CA 1
ATOM 747 C C . ARG A 1 87 ? 6.713 -2.210 -0.258 1.00 93.12 87 ARG A C 1
ATOM 749 O O . ARG A 1 87 ? 5.668 -2.333 -0.890 1.00 93.12 87 ARG A O 1
ATOM 756 N N . PHE A 1 88 ? 6.840 -2.551 1.023 1.00 94.88 88 PHE A N 1
ATOM 757 C CA . PHE A 1 88 ? 5.721 -3.033 1.823 1.00 94.88 88 PHE A CA 1
ATOM 758 C C . PHE A 1 88 ? 4.579 -2.012 1.860 1.00 94.88 88 PHE A C 1
ATOM 760 O O . PHE A 1 88 ? 3.455 -2.366 1.538 1.00 94.88 88 PHE A O 1
ATOM 767 N N . GLU A 1 89 ? 4.862 -0.747 2.175 1.00 94.19 89 GLU A N 1
ATOM 768 C CA . GLU A 1 89 ? 3.855 0.320 2.238 1.00 94.19 89 GLU A CA 1
ATOM 769 C C . GLU A 1 89 ? 3.119 0.500 0.912 1.00 94.19 89 GLU A C 1
ATOM 771 O O . GLU A 1 89 ? 1.890 0.554 0.892 1.00 94.19 89 GLU A O 1
ATOM 776 N N . ALA A 1 90 ? 3.868 0.566 -0.193 1.00 95.44 90 ALA A N 1
ATOM 777 C CA . ALA A 1 90 ? 3.295 0.713 -1.523 1.00 95.44 90 ALA A CA 1
ATOM 778 C C . ALA A 1 90 ? 2.364 -0.461 -1.854 1.00 95.44 90 ALA A C 1
ATOM 780 O O . ALA A 1 90 ? 1.213 -0.243 -2.231 1.00 95.44 90 ALA A O 1
ATOM 781 N N . ILE A 1 91 ? 2.846 -1.698 -1.678 1.00 97.56 91 ILE A N 1
ATOM 782 C CA . ILE A 1 91 ? 2.088 -2.901 -2.032 1.00 97.56 91 ILE A CA 1
ATOM 783 C C . ILE A 1 91 ? 0.895 -3.084 -1.097 1.00 97.56 91 ILE A C 1
ATOM 785 O O . ILE A 1 91 ? -0.229 -3.196 -1.571 1.00 97.56 91 ILE A O 1
ATOM 789 N N . ALA A 1 92 ? 1.110 -3.092 0.218 1.00 98.19 92 ALA A N 1
ATOM 790 C CA . ALA A 1 92 ? 0.070 -3.409 1.192 1.00 98.19 92 ALA A CA 1
ATOM 791 C C . ALA A 1 92 ? -1.090 -2.407 1.127 1.00 98.19 92 ALA A C 1
ATOM 793 O O . ALA A 1 92 ? -2.253 -2.799 1.013 1.00 98.19 92 ALA A O 1
ATOM 794 N N . VAL A 1 93 ? -0.787 -1.106 1.143 1.00 98.19 93 VAL A N 1
ATOM 795 C CA . VAL A 1 93 ? -1.832 -0.077 1.107 1.00 98.19 93 VAL A CA 1
ATOM 796 C C . VAL A 1 93 ? -2.436 0.026 -0.294 1.00 98.19 93 VAL A C 1
ATOM 798 O O . VAL A 1 93 ? -3.652 0.133 -0.417 1.00 98.19 93 VAL A O 1
ATOM 801 N N . GLY A 1 94 ? -1.634 -0.080 -1.358 1.00 98.25 94 GLY A N 1
ATOM 802 C CA . GLY A 1 94 ? -2.135 -0.056 -2.734 1.00 98.25 94 GLY A CA 1
ATOM 803 C C . GLY A 1 94 ? -3.079 -1.218 -3.058 1.00 98.25 94 GLY A C 1
ATOM 804 O O . GLY A 1 94 ? -4.134 -0.997 -3.649 1.00 98.25 94 GLY A O 1
ATOM 805 N N . VAL A 1 95 ? -2.756 -2.434 -2.601 1.00 98.62 95 VAL A N 1
ATOM 806 C CA . VAL A 1 95 ? -3.638 -3.613 -2.681 1.00 98.62 95 VAL A CA 1
ATOM 807 C C . VAL A 1 95 ? -4.936 -3.358 -1.929 1.00 98.62 95 VAL A C 1
ATOM 809 O O . VAL A 1 95 ? -6.013 -3.583 -2.476 1.00 98.62 95 VAL A O 1
ATOM 812 N N . HIS A 1 96 ? -4.852 -2.858 -0.694 1.00 98.56 96 HIS A N 1
ATOM 813 C CA . HIS A 1 96 ? -6.044 -2.548 0.087 1.00 98.56 96 HIS A CA 1
ATOM 814 C C . HIS A 1 96 ? -6.952 -1.540 -0.638 1.00 98.56 96 HIS A C 1
ATOM 816 O O . HIS A 1 96 ? -8.149 -1.784 -0.766 1.00 98.56 96 HIS A O 1
ATOM 822 N N . LEU A 1 97 ? -6.391 -0.459 -1.194 1.00 98.50 97 LEU A N 1
ATOM 823 C CA . LEU A 1 97 ? -7.159 0.523 -1.964 1.00 98.50 97 LEU A CA 1
ATOM 824 C C . LEU A 1 97 ? -7.764 -0.070 -3.244 1.00 98.50 97 LEU A C 1
ATOM 826 O O . LEU A 1 97 ? -8.912 0.232 -3.564 1.00 98.50 97 LEU A O 1
ATOM 830 N N . ALA A 1 98 ? -7.033 -0.929 -3.959 1.00 98.50 98 ALA A N 1
ATOM 831 C CA . ALA A 1 98 ? -7.556 -1.603 -5.147 1.00 98.50 98 ALA A CA 1
ATOM 832 C C . ALA A 1 98 ? -8.741 -2.518 -4.805 1.00 98.50 98 ALA A C 1
ATOM 834 O O . ALA A 1 98 ? -9.720 -2.553 -5.545 1.00 98.50 98 ALA A O 1
ATOM 835 N N . LEU A 1 99 ? -8.683 -3.214 -3.664 1.00 98.31 99 LEU A N 1
ATOM 836 C CA . LEU A 1 99 ? -9.771 -4.064 -3.175 1.00 98.31 99 LEU A CA 1
ATOM 837 C C . LEU A 1 99 ? -10.980 -3.268 -2.676 1.00 98.31 99 LEU A C 1
ATOM 839 O O . LEU A 1 99 ? -12.102 -3.749 -2.809 1.00 98.31 99 LEU A O 1
ATOM 843 N N . LEU A 1 100 ? -10.784 -2.067 -2.122 1.00 97.56 100 LEU A N 1
ATOM 844 C CA . LEU A 1 100 ? -11.900 -1.170 -1.806 1.00 97.56 100 LEU A CA 1
ATOM 845 C C . LEU A 1 100 ? -12.602 -0.684 -3.077 1.00 97.56 100 LEU A C 1
ATOM 847 O O . LEU A 1 100 ? -13.828 -0.622 -3.112 1.00 97.56 100 LEU A O 1
ATOM 851 N N . GLU A 1 101 ? -11.836 -0.358 -4.118 1.00 98.12 101 GLU A N 1
ATOM 852 C CA . GLU A 1 101 ? -12.388 0.142 -5.377 1.00 98.12 101 GLU A CA 1
ATOM 853 C C . GLU A 1 101 ? -13.036 -0.967 -6.219 1.00 98.12 101 GLU A C 1
ATOM 855 O O . GLU A 1 101 ? -14.097 -0.771 -6.810 1.00 98.12 101 GLU A O 1
ATOM 860 N N . LYS A 1 102 ? -12.422 -2.154 -6.251 1.00 97.94 102 LYS A N 1
ATOM 861 C CA . LYS A 1 102 ? -12.925 -3.333 -6.960 1.00 97.94 102 LYS A CA 1
ATOM 862 C C . LYS A 1 102 ? -12.837 -4.575 -6.059 1.00 97.94 102 LYS A C 1
ATOM 864 O O . LYS A 1 102 ? -11.895 -5.359 -6.183 1.00 97.94 102 LYS A O 1
ATOM 869 N N . PRO A 1 103 ? -13.846 -4.827 -5.201 1.00 96.75 103 PRO A N 1
ATOM 870 C CA . PRO A 1 103 ? -13.848 -5.978 -4.290 1.00 96.75 103 PRO A CA 1
ATOM 871 C C . PRO A 1 103 ? -13.789 -7.348 -4.982 1.00 96.75 103 PRO A C 1
ATOM 873 O O . PRO A 1 103 ? -13.355 -8.325 -4.380 1.00 96.75 103 PRO A O 1
ATOM 876 N N . SER A 1 104 ? -14.214 -7.426 -6.247 1.00 96.00 104 SER A N 1
ATOM 877 C CA . SER A 1 104 ? -14.173 -8.633 -7.084 1.00 96.00 104 SER A CA 1
ATOM 878 C C . SER A 1 104 ? -12.877 -8.785 -7.893 1.00 96.00 104 SER A C 1
ATOM 880 O O . SER A 1 104 ? -12.809 -9.621 -8.799 1.00 96.00 104 SER A O 1
ATOM 882 N N . LEU A 1 105 ? -11.850 -7.971 -7.615 1.00 97.00 105 LEU A N 1
ATOM 883 C CA . LEU A 1 105 ? -10.575 -8.021 -8.324 1.00 97.00 105 LEU A CA 1
ATOM 884 C C . LEU A 1 105 ? -9.932 -9.409 -8.193 1.00 97.00 105 LEU A C 1
ATOM 886 O O . LEU A 1 105 ? -9.600 -9.875 -7.103 1.00 97.00 105 LEU A O 1
ATOM 890 N N . THR A 1 106 ? -9.733 -10.063 -9.332 1.00 94.81 106 THR A N 1
ATOM 891 C CA . THR A 1 106 ? -9.100 -11.377 -9.439 1.00 94.81 106 THR A CA 1
ATOM 892 C C . THR A 1 106 ? -8.200 -11.413 -10.665 1.00 94.81 106 THR A C 1
ATOM 894 O O . THR A 1 106 ? -8.465 -10.706 -11.635 1.00 94.81 106 THR A O 1
ATOM 897 N N . ASN A 1 107 ? -7.132 -12.215 -10.598 1.00 94.44 107 ASN A N 1
ATOM 898 C CA . ASN A 1 107 ? -6.128 -12.369 -11.658 1.00 94.44 107 ASN A CA 1
ATOM 899 C C . ASN A 1 107 ? -5.633 -11.024 -12.241 1.00 94.44 107 ASN A C 1
ATOM 901 O O . ASN A 1 107 ? -5.712 -10.832 -13.456 1.00 94.44 107 ASN A O 1
ATOM 905 N N . PRO A 1 108 ? -5.182 -10.069 -11.400 1.00 96.00 108 PRO A N 1
ATOM 906 C CA . PRO A 1 108 ? -4.648 -8.807 -11.899 1.00 96.00 108 PRO A CA 1
ATOM 907 C C . PRO A 1 108 ? -3.380 -9.043 -12.725 1.00 96.00 108 PRO A C 1
ATOM 909 O O . PRO A 1 108 ? -2.625 -9.984 -12.466 1.00 96.00 108 PRO A O 1
ATOM 912 N N . ASP A 1 109 ? -3.101 -8.136 -13.657 1.00 94.38 109 ASP A N 1
ATOM 913 C CA . ASP A 1 109 ? -1.754 -8.022 -14.199 1.00 94.38 109 ASP A CA 1
ATOM 914 C C . ASP A 1 109 ? -0.816 -7.482 -13.107 1.00 94.38 109 ASP A C 1
ATOM 916 O O . ASP A 1 109 ? -1.106 -6.488 -12.435 1.00 94.38 109 ASP A O 1
ATOM 920 N N . ILE A 1 110 ? 0.304 -8.171 -12.911 1.00 94.69 110 ILE A N 1
ATOM 921 C CA . ILE A 1 110 ? 1.345 -7.828 -11.935 1.00 94.69 110 ILE A CA 1
ATOM 922 C C . ILE A 1 110 ? 2.674 -7.481 -12.612 1.00 94.69 110 ILE A C 1
ATOM 924 O O . ILE A 1 110 ? 3.645 -7.189 -11.918 1.00 94.69 110 ILE A O 1
ATOM 928 N N . THR A 1 111 ? 2.753 -7.509 -13.947 1.00 94.38 111 THR A N 1
ATOM 929 C CA . THR A 1 111 ? 4.003 -7.278 -14.693 1.00 94.38 111 THR A CA 1
ATOM 930 C C . THR A 1 111 ? 4.582 -5.881 -14.457 1.00 94.38 111 THR A C 1
ATOM 932 O O . THR A 1 111 ? 5.804 -5.715 -14.440 1.00 94.38 111 THR A O 1
ATOM 935 N N . TRP A 1 112 ? 3.733 -4.892 -14.145 1.00 95.56 112 TRP A N 1
ATOM 936 C CA . TRP A 1 112 ? 4.143 -3.539 -13.754 1.00 95.56 112 TRP A CA 1
ATOM 937 C C . TRP A 1 112 ? 5.083 -3.512 -12.540 1.00 95.56 112 TRP A C 1
ATOM 939 O O . TRP A 1 112 ? 5.819 -2.538 -12.369 1.00 95.56 112 TRP A O 1
ATOM 949 N N . ILE A 1 113 ? 5.120 -4.562 -11.710 1.00 93.94 113 ILE A N 1
ATOM 950 C CA . ILE A 1 113 ? 6.041 -4.650 -10.567 1.00 93.94 113 ILE A CA 1
ATOM 951 C C . ILE A 1 113 ? 7.514 -4.699 -11.008 1.00 93.94 113 ILE A C 1
ATOM 953 O O . ILE A 1 113 ? 8.410 -4.343 -10.241 1.00 93.94 113 ILE A O 1
ATOM 957 N N . GLU A 1 114 ? 7.773 -5.097 -12.255 1.00 92.31 114 GLU A N 1
ATOM 958 C CA . GLU A 1 114 ? 9.112 -5.140 -12.844 1.00 92.31 114 GLU A CA 1
ATOM 959 C C . GLU A 1 114 ? 9.471 -3.875 -13.636 1.00 92.31 114 GLU A C 1
ATOM 961 O O . GLU A 1 114 ? 10.627 -3.713 -14.055 1.00 92.31 114 GLU A O 1
ATOM 966 N N . SER A 1 115 ? 8.516 -2.952 -13.791 1.00 94.19 115 SER A N 1
ATOM 967 C CA . SER A 1 115 ? 8.699 -1.690 -14.511 1.00 94.19 115 SER A CA 1
ATOM 968 C C . SER A 1 115 ? 9.754 -0.787 -13.862 1.00 94.19 115 SER A C 1
ATOM 970 O O . SER A 1 115 ? 10.026 -0.850 -12.655 1.00 94.19 115 SER A O 1
ATOM 972 N N . LYS A 1 116 ? 10.348 0.098 -14.672 1.00 93.44 116 LYS A N 1
ATOM 973 C CA . LYS A 1 116 ? 11.259 1.141 -14.175 1.00 93.44 116 LYS A CA 1
ATOM 974 C C . LYS A 1 116 ? 10.525 2.097 -13.234 1.00 93.44 116 LYS A C 1
ATOM 976 O O . LYS A 1 116 ? 11.050 2.400 -12.161 1.00 93.44 116 LYS A O 1
ATOM 981 N N . GLY A 1 117 ? 9.288 2.460 -13.582 1.00 93.88 117 GLY A N 1
ATOM 982 C CA . GLY A 1 117 ? 8.410 3.285 -12.759 1.00 93.88 117 GLY A CA 1
ATOM 983 C C . GLY A 1 117 ? 8.248 2.734 -11.344 1.00 93.88 117 GLY A C 1
ATOM 984 O O . GLY A 1 117 ? 8.546 3.432 -10.372 1.00 93.88 117 GLY A O 1
ATOM 985 N N . PHE A 1 118 ? 7.883 1.455 -11.192 1.00 94.00 118 PHE A N 1
ATOM 986 C CA . PHE A 1 118 ? 7.718 0.869 -9.857 1.00 94.00 118 PHE A CA 1
ATOM 987 C C . PHE A 1 118 ? 9.036 0.764 -9.081 1.00 94.00 118 PHE A C 1
ATOM 989 O O . PHE A 1 118 ? 9.076 1.003 -7.867 1.00 94.00 118 PHE A O 1
ATOM 996 N N . LYS A 1 119 ? 10.143 0.456 -9.768 1.00 91.69 119 LYS A N 1
ATOM 997 C CA . LYS A 1 119 ? 11.475 0.434 -9.145 1.00 91.69 119 LYS A CA 1
ATOM 998 C C . LYS A 1 119 ? 11.819 1.798 -8.545 1.00 91.69 119 LYS A C 1
ATOM 1000 O O . LYS A 1 119 ? 12.247 1.834 -7.395 1.00 91.69 119 LYS A O 1
ATOM 1005 N N . LYS A 1 120 ? 11.538 2.908 -9.236 1.00 90.56 120 LYS A N 1
ATOM 1006 C CA . LYS A 1 120 ? 11.730 4.266 -8.692 1.00 90.56 120 LYS A CA 1
ATOM 1007 C C . LYS A 1 120 ? 10.805 4.593 -7.527 1.00 90.56 120 LYS A C 1
ATOM 1009 O O . LYS A 1 120 ? 11.246 5.219 -6.568 1.00 90.56 120 LYS A O 1
ATOM 1014 N N . GLN A 1 121 ? 9.551 4.142 -7.567 1.00 90.75 121 GLN A N 1
ATOM 1015 C CA . GLN A 1 121 ? 8.626 4.321 -6.439 1.00 90.75 121 GLN A CA 1
ATOM 1016 C C . GLN A 1 121 ? 9.105 3.619 -5.154 1.00 90.75 121 GLN A C 1
ATOM 1018 O O . GLN A 1 121 ? 8.633 3.948 -4.065 1.00 90.75 121 GLN A O 1
ATOM 1023 N N . THR A 1 122 ? 10.023 2.651 -5.268 1.00 88.50 122 THR A N 1
ATOM 1024 C CA . THR A 1 122 ? 10.461 1.784 -4.165 1.00 88.50 122 THR A CA 1
ATOM 1025 C C . THR A 1 122 ? 11.962 1.844 -3.851 1.00 88.50 122 THR A C 1
ATOM 1027 O O . THR A 1 122 ? 12.448 1.024 -3.069 1.00 88.50 122 THR A O 1
ATOM 1030 N N . THR A 1 123 ? 12.711 2.807 -4.401 1.00 83.12 123 THR A N 1
ATOM 1031 C CA . THR A 1 123 ? 14.131 3.015 -4.062 1.00 83.12 123 THR A CA 1
ATOM 1032 C C . THR A 1 123 ? 14.324 3.785 -2.752 1.00 83.12 123 THR A C 1
ATOM 1034 O O . THR A 1 123 ? 13.453 4.526 -2.307 1.00 83.12 123 THR A O 1
ATOM 1037 N N . THR A 1 124 ? 15.492 3.629 -2.122 1.00 61.16 124 THR A N 1
ATOM 1038 C CA . THR A 1 124 ? 15.844 4.287 -0.848 1.00 61.16 124 THR A CA 1
ATOM 1039 C C . THR A 1 124 ? 15.871 5.819 -0.945 1.00 61.16 124 THR A C 1
ATOM 1041 O O . THR A 1 124 ? 15.538 6.492 0.026 1.00 61.16 124 THR A O 1
ATOM 1044 N N . ASP A 1 125 ? 16.182 6.375 -2.122 1.00 58.09 125 ASP A N 1
ATOM 1045 C CA . ASP A 1 125 ? 16.160 7.827 -2.383 1.00 58.09 125 ASP A CA 1
ATOM 1046 C C . ASP A 1 125 ? 14.739 8.392 -2.572 1.00 58.09 125 ASP A C 1
ATOM 1048 O O . ASP A 1 125 ? 14.543 9.606 -2.740 1.00 58.09 125 ASP A O 1
ATOM 1052 N N . ALA A 1 126 ? 13.713 7.535 -2.521 1.00 57.31 126 ALA A N 1
ATOM 1053 C CA . ALA A 1 126 ? 12.322 7.950 -2.465 1.00 57.31 126 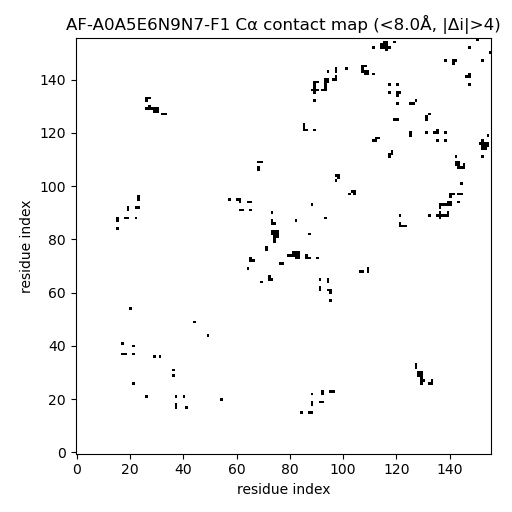ALA A CA 1
ATOM 1054 C C . ALA A 1 126 ? 12.031 8.591 -1.095 1.00 57.31 126 ALA A C 1
ATOM 1056 O O . ALA A 1 126 ? 11.554 7.952 -0.163 1.00 57.31 126 ALA A O 1
ATOM 1057 N N . SER A 1 127 ? 12.347 9.885 -0.977 1.00 56.16 127 SER A N 1
ATOM 1058 C CA . SER A 1 127 ? 12.032 10.719 0.187 1.00 56.16 127 SER A CA 1
ATOM 1059 C C . SER A 1 127 ? 10.616 10.484 0.726 1.00 56.16 127 SER A C 1
ATOM 1061 O O . SER A 1 127 ? 9.655 10.296 -0.023 1.00 56.16 127 SER A O 1
ATOM 1063 N N . ASN A 1 128 ? 10.483 10.549 2.050 1.00 61.53 128 ASN A N 1
ATOM 1064 C CA . ASN A 1 128 ? 9.229 10.330 2.775 1.00 61.53 128 ASN A CA 1
ATOM 1065 C C . ASN A 1 128 ? 8.232 11.498 2.654 1.00 61.53 128 ASN A C 1
ATOM 1067 O O . ASN A 1 128 ? 7.422 11.710 3.553 1.00 61.53 128 ASN A O 1
ATOM 1071 N N . SER A 1 129 ? 8.282 12.284 1.575 1.00 72.69 129 SER A N 1
ATOM 1072 C CA . SER A 1 129 ? 7.294 13.340 1.376 1.00 72.69 129 SER A CA 1
ATOM 1073 C C . SER A 1 129 ? 5.907 12.732 1.154 1.00 72.69 129 SER A C 1
ATOM 1075 O O . SER A 1 129 ? 5.767 11.667 0.543 1.00 72.69 129 SER A O 1
ATOM 1077 N N . THR A 1 130 ? 4.867 13.430 1.616 1.00 77.56 130 THR A N 1
ATOM 107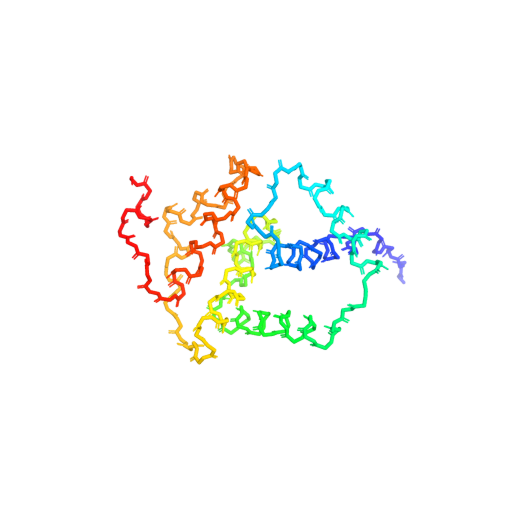8 C CA . THR A 1 130 ? 3.464 13.006 1.468 1.00 77.56 130 THR A CA 1
ATOM 1079 C C . THR A 1 130 ? 3.136 12.644 0.024 1.00 77.56 130 THR A C 1
ATOM 1081 O O . THR A 1 130 ? 2.520 11.615 -0.242 1.00 77.56 130 THR A O 1
ATOM 1084 N N . ASN A 1 131 ? 3.608 13.462 -0.922 1.00 82.94 131 ASN A N 1
ATOM 1085 C CA . ASN A 1 131 ? 3.370 13.257 -2.347 1.00 82.94 131 ASN A CA 1
ATOM 1086 C C . ASN A 1 131 ? 4.025 11.971 -2.855 1.00 82.94 131 ASN A C 1
ATOM 1088 O O . ASN A 1 131 ? 3.408 11.249 -3.628 1.00 82.94 131 ASN A O 1
ATOM 1092 N N . ARG A 1 132 ? 5.236 11.632 -2.401 1.00 86.00 132 ARG A N 1
ATOM 1093 C CA . ARG A 1 132 ? 5.890 10.383 -2.816 1.00 86.00 132 ARG A CA 1
ATOM 1094 C C . ARG A 1 132 ? 5.236 9.150 -2.200 1.00 86.00 132 ARG A C 1
ATOM 1096 O O . ARG A 1 132 ? 5.120 8.141 -2.887 1.00 86.00 132 ARG A O 1
ATOM 1103 N N . LEU A 1 133 ? 4.777 9.224 -0.948 1.00 89.12 133 LEU A N 1
ATOM 1104 C CA . LEU A 1 133 ? 3.976 8.159 -0.320 1.00 89.12 133 LEU A CA 1
ATOM 1105 C C . LEU A 1 133 ? 2.675 7.924 -1.071 1.00 89.12 133 LEU A C 1
ATOM 1107 O O . LEU A 1 133 ? 2.364 6.791 -1.435 1.00 89.12 133 LEU A O 1
ATOM 1111 N N . LYS A 1 134 ? 1.952 9.003 -1.354 1.00 92.25 134 LYS A N 1
ATOM 1112 C CA . LYS A 1 134 ? 0.744 8.949 -2.163 1.00 92.25 134 LYS A CA 1
ATOM 1113 C C . LYS A 1 134 ? 1.025 8.319 -3.527 1.00 92.25 134 LYS A C 1
ATOM 1115 O O . LYS A 1 134 ? 0.362 7.351 -3.881 1.00 92.25 134 LYS A O 1
ATOM 1120 N N . ASN A 1 135 ? 2.039 8.804 -4.241 1.00 92.31 135 ASN A N 1
ATOM 1121 C CA . ASN A 1 135 ? 2.354 8.334 -5.587 1.00 92.31 135 ASN A CA 1
ATOM 1122 C C . ASN A 1 135 ? 2.694 6.839 -5.623 1.00 92.31 135 ASN A C 1
ATOM 1124 O O . ASN A 1 135 ? 2.162 6.138 -6.476 1.00 92.31 135 ASN A O 1
ATOM 1128 N N . ARG A 1 136 ? 3.513 6.320 -4.695 1.00 92.69 136 ARG A N 1
ATOM 1129 C CA . ARG A 1 136 ? 3.865 4.886 -4.686 1.00 92.69 136 ARG A CA 1
ATOM 1130 C C . ARG A 1 136 ? 2.682 3.976 -4.352 1.00 92.69 136 ARG A C 1
ATOM 1132 O O . ARG A 1 136 ? 2.562 2.902 -4.933 1.00 92.69 136 ARG A O 1
ATOM 1139 N N . ILE A 1 137 ? 1.808 4.406 -3.441 1.00 96.12 137 ILE A N 1
ATOM 1140 C CA . ILE A 1 137 ? 0.591 3.667 -3.078 1.00 96.12 137 ILE A CA 1
ATOM 1141 C C . ILE A 1 137 ? -0.381 3.652 -4.260 1.00 96.12 137 ILE A C 1
ATOM 1143 O O . ILE A 1 137 ? -0.893 2.600 -4.642 1.00 96.12 137 ILE A O 1
ATOM 1147 N N . GLU A 1 138 ? -0.615 4.819 -4.861 1.00 96.88 138 GLU A N 1
ATOM 1148 C CA . GLU A 1 138 ? -1.525 4.957 -5.997 1.00 96.88 138 GLU A CA 1
ATOM 1149 C C . GLU A 1 138 ? -0.978 4.249 -7.239 1.00 96.88 138 GLU A C 1
ATOM 1151 O O . GLU A 1 138 ? -1.759 3.660 -7.973 1.00 96.88 138 GLU A O 1
ATOM 1156 N N . PHE A 1 139 ? 0.345 4.170 -7.416 1.00 97.31 139 PHE A N 1
ATOM 1157 C CA . PHE A 1 139 ? 0.965 3.349 -8.456 1.00 97.31 139 PHE A CA 1
ATOM 1158 C C . PHE A 1 139 ? 0.524 1.888 -8.385 1.00 97.31 139 PHE A C 1
ATOM 1160 O O . PHE A 1 139 ? 0.107 1.326 -9.393 1.00 97.31 139 PHE A O 1
ATOM 1167 N N . VAL A 1 140 ? 0.597 1.275 -7.201 1.00 98.06 140 VAL A N 1
ATOM 1168 C CA . VAL A 1 140 ? 0.186 -0.123 -7.016 1.00 98.06 140 VAL A CA 1
ATOM 1169 C C . VAL A 1 140 ? -1.311 -0.279 -7.252 1.00 98.06 140 VAL A C 1
ATOM 1171 O O . VAL A 1 140 ? -1.716 -1.191 -7.969 1.00 98.06 140 VAL A O 1
ATOM 1174 N N . ARG A 1 141 ? -2.133 0.610 -6.676 1.00 98.38 141 ARG A N 1
ATOM 1175 C CA . ARG A 1 141 ? -3.588 0.583 -6.883 1.00 98.38 141 ARG A CA 1
ATOM 1176 C C . ARG A 1 141 ? -3.917 0.637 -8.374 1.00 98.38 141 ARG A C 1
ATOM 1178 O O . ARG A 1 141 ? -4.660 -0.202 -8.872 1.00 98.38 141 ARG A O 1
ATOM 1185 N N . ASP A 1 142 ? -3.355 1.613 -9.077 1.00 98.38 142 ASP A N 1
ATOM 1186 C CA . ASP A 1 142 ? -3.614 1.841 -10.494 1.00 98.38 142 ASP A CA 1
ATOM 1187 C C . ASP A 1 142 ? -3.099 0.670 -11.340 1.00 98.38 142 ASP A C 1
ATOM 1189 O O . ASP A 1 142 ? -3.789 0.248 -12.263 1.00 98.38 142 ASP A O 1
ATOM 1193 N N . GLY A 1 143 ? -1.944 0.089 -10.996 1.00 97.88 143 GLY A N 1
ATOM 1194 C CA . GLY A 1 143 ? -1.400 -1.091 -11.674 1.00 97.88 143 GLY A CA 1
ATOM 1195 C C . GLY A 1 143 ? -2.318 -2.301 -11.561 1.00 97.88 143 GLY A C 1
ATOM 1196 O O . GLY A 1 143 ? -2.667 -2.912 -12.566 1.00 97.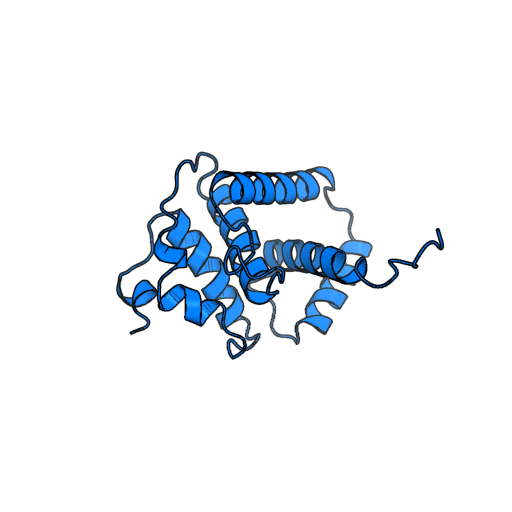88 143 GLY A O 1
ATOM 1197 N N . LEU A 1 144 ? -2.803 -2.585 -10.351 1.00 98.31 144 LEU A N 1
ATOM 1198 C CA . LEU A 1 144 ? -3.760 -3.667 -10.102 1.00 98.31 144 LEU A CA 1
ATOM 1199 C C . LEU A 1 144 ? -5.106 -3.462 -10.808 1.00 98.31 144 LEU A C 1
ATOM 1201 O O . LEU A 1 144 ? -5.798 -4.434 -11.111 1.00 98.31 144 LEU A O 1
ATOM 1205 N N . LEU A 1 145 ? -5.487 -2.210 -11.061 1.00 97.94 145 LEU A N 1
ATOM 1206 C CA . LEU A 1 145 ? -6.731 -1.847 -11.737 1.00 97.94 145 LEU A CA 1
ATOM 1207 C C . LEU A 1 145 ? -6.567 -1.626 -13.250 1.00 97.94 145 LEU A C 1
ATOM 1209 O O . LEU A 1 145 ? -7.554 -1.291 -13.904 1.00 97.94 145 LEU A O 1
ATOM 1213 N N . GLY A 1 146 ? -5.364 -1.807 -13.809 1.00 96.69 146 GLY A N 1
ATOM 1214 C CA . GLY A 1 146 ? -5.094 -1.598 -15.237 1.00 96.69 146 GLY A CA 1
ATOM 1215 C C . GLY A 1 146 ? -5.194 -0.132 -15.678 1.00 96.69 146 GLY A C 1
ATOM 1216 O O . GLY A 1 146 ? -5.633 0.150 -16.787 1.00 96.69 146 GLY A O 1
ATOM 1217 N N . LYS A 1 147 ? -4.840 0.807 -14.793 1.00 97.00 147 LYS A N 1
ATOM 1218 C CA . LYS A 1 147 ? -4.943 2.265 -14.991 1.00 97.00 147 LYS A CA 1
ATOM 1219 C C . LYS A 1 147 ? -3.591 2.967 -15.146 1.00 97.00 147 LYS A C 1
ATOM 1221 O O . LYS A 1 147 ? -3.550 4.195 -15.187 1.00 97.00 147 LYS A O 1
ATOM 1226 N N . LEU A 1 148 ? -2.485 2.222 -15.170 1.00 96.25 148 LEU A N 1
ATOM 1227 C CA . LEU A 1 148 ? -1.169 2.807 -15.417 1.00 96.25 148 LEU A CA 1
ATOM 1228 C C . LEU A 1 148 ? -1.039 3.184 -16.891 1.00 96.25 148 LEU A C 1
ATOM 1230 O O . LEU A 1 148 ? -1.336 2.384 -17.773 1.00 96.25 148 LEU A O 1
ATOM 1234 N N . SER A 1 149 ? -0.586 4.405 -17.131 1.00 94.06 149 SER A N 1
ATOM 1235 C CA . SER A 1 149 ? -0.168 4.880 -18.442 1.00 94.06 149 SER A CA 1
ATOM 1236 C C . SER A 1 149 ? 1.290 4.498 -18.725 1.00 94.06 149 SER A C 1
ATOM 1238 O O . SER A 1 149 ? 2.038 4.140 -17.812 1.00 94.06 149 SER A O 1
ATOM 1240 N N . GLU A 1 150 ? 1.703 4.574 -19.990 1.00 92.31 150 GLU A N 1
ATOM 1241 C CA . GLU A 1 150 ? 3.054 4.176 -20.403 1.00 92.31 150 GLU A CA 1
ATOM 1242 C C . GLU A 1 150 ? 4.144 5.045 -19.752 1.00 92.31 150 GLU A C 1
ATOM 1244 O O . GLU A 1 150 ? 5.137 4.508 -19.271 1.00 92.31 150 GLU A O 1
ATOM 1249 N N . ASP A 1 151 ? 3.916 6.358 -19.618 1.00 91.69 151 ASP A N 1
ATOM 1250 C CA . ASP A 1 151 ? 4.810 7.303 -18.921 1.00 91.69 151 ASP A CA 1
ATOM 1251 C C . ASP A 1 151 ? 5.048 6.897 -17.459 1.00 91.69 151 ASP A C 1
ATOM 1253 O O . ASP A 1 151 ? 6.172 6.905 -16.947 1.00 91.69 151 ASP A O 1
ATOM 1257 N N . ARG A 1 152 ? 3.993 6.418 -16.787 1.00 92.00 152 ARG A N 1
ATOM 1258 C CA . ARG A 1 152 ? 4.090 5.920 -15.413 1.00 92.00 152 ARG A CA 1
ATOM 1259 C C . ARG A 1 152 ? 4.950 4.660 -15.343 1.00 92.00 152 ARG A C 1
ATOM 1261 O O . ARG A 1 152 ? 5.627 4.463 -14.337 1.00 92.00 152 ARG A O 1
ATOM 1268 N N . LEU A 1 153 ? 4.937 3.802 -16.362 1.00 92.38 153 LEU A N 1
ATOM 1269 C CA . LEU A 1 153 ? 5.735 2.572 -16.403 1.00 92.38 153 LEU A CA 1
ATOM 1270 C C . LEU A 1 153 ? 7.201 2.833 -16.794 1.00 92.38 153 LEU A C 1
ATOM 1272 O O . LEU A 1 153 ? 8.101 2.178 -16.246 1.00 92.38 153 LEU A O 1
ATOM 1276 N N . SER A 1 154 ? 7.440 3.770 -17.715 1.00 84.81 154 SER A N 1
ATOM 1277 C CA . SER A 1 154 ? 8.752 4.068 -18.304 1.00 84.81 154 SER A CA 1
ATOM 1278 C C . SER A 1 154 ? 9.630 4.978 -17.443 1.00 84.81 154 SER A C 1
ATOM 1280 O O . SER A 1 154 ? 10.853 4.827 -17.507 1.00 84.81 154 SER A O 1
ATOM 1282 N N . ASP A 1 155 ? 9.020 5.795 -16.574 1.00 67.06 155 ASP A N 1
ATOM 1283 C CA . ASP A 1 155 ? 9.666 6.842 -15.767 1.00 67.06 155 ASP A CA 1
ATOM 1284 C C . ASP A 1 155 ? 10.112 8.099 -16.549 1.00 67.06 155 ASP A C 1
ATOM 1286 O O . ASP A 1 155 ? 11.078 8.762 -16.160 1.00 67.06 155 ASP A O 1
ATOM 1290 N N . GLU A 1 156 ? 9.413 8.425 -17.641 1.00 53.62 156 GLU A N 1
ATOM 1291 C CA . GLU A 1 156 ? 9.619 9.657 -18.429 1.00 53.62 156 GLU A CA 1
ATOM 1292 C C . GLU A 1 156 ? 8.685 10.801 -18.012 1.00 53.62 156 GLU A C 1
ATOM 1294 O O . GLU A 1 156 ? 7.478 10.550 -17.790 1.00 53.62 156 GLU A O 1
#

Nearest PDB structures (foldseek):
  4eya-assembly1_A  TM=2.624E-01  e=3.411E+00  Aquifex aeolicus VF5

pLDDT: mean 87.35, std 14.91, range [37.53, 98.62]

Sequence (156 aa):
MPYVFIKRQRGEYEELILRFFAYKDKYKLSKSQVAEFLNQYLDDMNKKDFDLCEYINSFRKMVDFVCKYFPCGFQKDTRNKSIPRVRFEAIAVGVHLALLEKPSLTNPDITWIESKGFKKQTTTDASNSTNRLKNRIEFVRDGLLGKLSEDRLSDE

Secondary structure (DSSP, 8-state):
-------SSHHHHHHHHHHHHHHHHHTTT--S-HHHHHHHHHHHHHTS---HHHHHHHHHHHHHHHHHH-TTTTSSSTT-----HHHHHHHHHHHHHHHHH-TT--S---GGGGSHHHHHHTSTTS---HHHHHHHHHHHHHHHTT---HHHHHT-

Mean predicted aligned error: 6.23 Å